Protein AF-A0A126Z8L0-F1 (afdb_monomer)

pLDDT: mean 78.31, std 16.13, range [42.09, 96.94]

Foldseek 3Di:
DDDPPDDDPPPDDDDDDQDCLPPVSVVVLLVVLQVLLVVLQVVLVVQCPDPDRPNVSSVVSNVSSVVSVVVSVVSVVVSVVVVDPPPPPDPPDPDD

Structure (mmCIF, N/CA/C/O backbone):
data_AF-A0A126Z8L0-F1
#
_entry.id   AF-A0A126Z8L0-F1
#
loop_
_atom_site.group_PDB
_atom_site.id
_atom_site.type_symbol
_atom_site.label_atom_id
_atom_site.label_alt_id
_atom_site.label_comp_id
_atom_site.label_asym_id
_atom_site.label_entity_id
_atom_site.label_seq_id
_atom_site.pdbx_PDB_ins_code
_atom_site.Cartn_x
_atom_site.Cartn_y
_atom_site.Cartn_z
_atom_site.occupancy
_atom_site.B_iso_or_equiv
_atom_site.auth_seq_id
_atom_site.auth_comp_id
_atom_site.auth_asym_id
_atom_site.auth_atom_id
_atom_site.pdbx_PDB_model_num
ATOM 1 N N . MET A 1 1 ? -57.694 -9.943 -5.881 1.00 42.09 1 MET A N 1
ATOM 2 C CA . MET A 1 1 ? -56.689 -10.547 -6.780 1.00 42.09 1 MET A CA 1
ATOM 3 C C . MET A 1 1 ? -55.327 -10.159 -6.235 1.00 42.09 1 MET A C 1
ATOM 5 O O . MET A 1 1 ? -55.179 -9.039 -5.770 1.00 42.09 1 MET A O 1
ATOM 9 N N . THR A 1 2 ? -54.454 -11.149 -6.119 1.00 45.84 2 THR A N 1
ATOM 10 C CA . THR A 1 2 ? -53.256 -11.229 -5.273 1.00 45.84 2 THR A CA 1
ATOM 11 C C . THR A 1 2 ? -52.107 -10.315 -5.693 1.00 45.84 2 THR A C 1
ATOM 13 O O . THR A 1 2 ? -51.948 -10.005 -6.869 1.00 45.84 2 THR A O 1
ATOM 16 N N . SER A 1 3 ? -51.327 -9.934 -4.679 1.00 48.28 3 SER A N 1
ATOM 17 C CA . SER A 1 3 ? -50.079 -9.176 -4.690 1.00 48.28 3 SER A CA 1
ATOM 18 C C . SER A 1 3 ? -49.138 -9.517 -5.842 1.00 48.28 3 SER A C 1
ATOM 20 O O . SER A 1 3 ? -48.756 -10.672 -6.018 1.00 48.28 3 SER A O 1
ATOM 22 N N . THR A 1 4 ? -48.677 -8.491 -6.551 1.00 51.16 4 THR A N 1
ATOM 23 C CA . THR A 1 4 ? -47.422 -8.536 -7.304 1.00 51.16 4 THR A CA 1
ATOM 24 C C . THR A 1 4 ? -46.269 -8.338 -6.318 1.00 51.16 4 THR A C 1
ATOM 26 O O . THR A 1 4 ? -45.790 -7.222 -6.124 1.00 51.16 4 THR A O 1
ATOM 29 N N . ASN A 1 5 ? -45.881 -9.419 -5.638 1.00 59.72 5 ASN A N 1
ATOM 30 C CA . ASN A 1 5 ? -44.558 -9.532 -5.029 1.00 59.72 5 ASN A CA 1
ATOM 31 C C . ASN A 1 5 ? -43.576 -9.844 -6.156 1.00 59.72 5 ASN A C 1
ATOM 33 O O . ASN A 1 5 ? -43.448 -11.004 -6.524 1.00 59.72 5 ASN A O 1
ATOM 37 N N . ASP A 1 6 ? -42.933 -8.826 -6.715 1.00 64.81 6 ASP A N 1
ATOM 38 C CA . ASP A 1 6 ? -41.743 -9.013 -7.546 1.00 64.81 6 ASP A CA 1
ATOM 39 C C . ASP A 1 6 ? -41.007 -7.674 -7.666 1.00 64.81 6 ASP A C 1
ATOM 41 O O . ASP A 1 6 ? -41.290 -6.846 -8.528 1.00 64.81 6 ASP A O 1
ATOM 45 N N . VAL A 1 7 ? -40.094 -7.431 -6.731 1.00 58.16 7 VAL A N 1
ATOM 46 C CA . VAL A 1 7 ? -38.918 -6.591 -6.967 1.00 58.16 7 VAL A CA 1
ATOM 47 C C . VAL A 1 7 ? -37.778 -7.254 -6.215 1.00 58.16 7 VAL A C 1
ATOM 49 O O . VAL A 1 7 ? -37.576 -7.0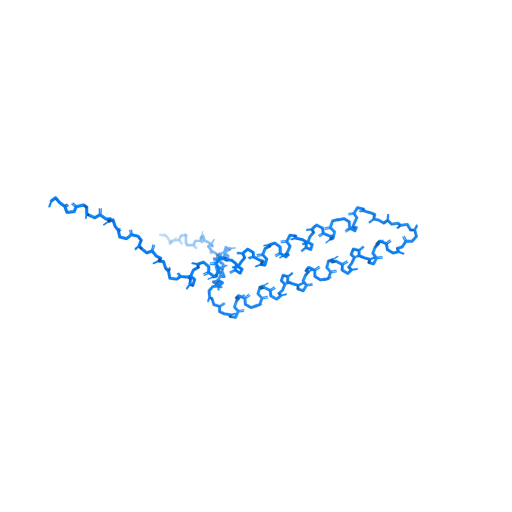31 -5.025 1.00 58.16 7 VAL A O 1
ATOM 52 N N . ASN A 1 8 ? -37.105 -8.150 -6.933 1.00 54.84 8 ASN A N 1
ATOM 53 C CA . ASN A 1 8 ? -35.760 -8.621 -6.642 1.00 54.84 8 ASN A CA 1
ATOM 54 C C . ASN A 1 8 ? -34.879 -7.464 -6.152 1.00 54.84 8 ASN A C 1
ATOM 56 O O . ASN A 1 8 ? -34.470 -6.623 -6.950 1.00 54.84 8 ASN A O 1
ATOM 60 N N . ASP A 1 9 ? -34.548 -7.472 -4.863 1.00 56.16 9 ASP A N 1
ATOM 61 C CA . ASP A 1 9 ? -33.425 -6.724 -4.282 1.00 56.16 9 ASP A CA 1
ATOM 62 C C . ASP A 1 9 ? -32.245 -7.687 -4.011 1.00 56.16 9 ASP A C 1
ATOM 64 O O . ASP A 1 9 ? -31.484 -7.552 -3.061 1.00 56.16 9 ASP A O 1
ATOM 68 N N . GLU A 1 10 ? -32.117 -8.735 -4.836 1.00 56.81 10 GLU A N 1
ATOM 69 C CA . GLU A 1 10 ? -31.116 -9.813 -4.721 1.00 56.81 10 GLU A CA 1
ATOM 70 C C . GLU A 1 10 ? -29.818 -9.515 -5.500 1.00 56.81 10 GLU A C 1
ATOM 72 O O . GLU A 1 10 ? -29.139 -10.425 -5.971 1.00 56.81 10 GLU A O 1
ATOM 77 N N . GLY A 1 11 ? -29.480 -8.241 -5.714 1.00 59.06 11 GLY A N 1
ATOM 78 C CA . GLY A 1 11 ? -28.465 -7.877 -6.711 1.00 59.06 11 GLY A CA 1
ATOM 79 C C . GLY A 1 11 ? -27.287 -7.044 -6.231 1.00 59.06 11 GLY A C 1
ATOM 80 O O . GLY A 1 11 ? -26.263 -7.034 -6.911 1.00 59.06 11 GLY A O 1
ATOM 81 N N . ASN A 1 12 ? -27.397 -6.340 -5.104 1.00 60.78 12 ASN A N 1
ATOM 82 C CA . ASN A 1 12 ? -26.300 -5.507 -4.624 1.00 60.78 12 ASN A CA 1
ATOM 83 C C . ASN A 1 12 ? -25.714 -6.137 -3.359 1.00 60.78 12 ASN A C 1
ATOM 85 O O . ASN A 1 12 ? -26.325 -5.998 -2.296 1.00 60.78 12 ASN A O 1
ATOM 89 N N . PRO A 1 13 ? -24.578 -6.860 -3.434 1.00 67.69 13 PRO A N 1
ATOM 90 C CA . PRO A 1 13 ? -23.915 -7.294 -2.217 1.00 67.69 13 PRO A CA 1
ATOM 91 C C . PRO A 1 13 ? -23.655 -6.046 -1.377 1.00 67.69 13 PRO A C 1
ATOM 93 O O . PRO A 1 13 ? -23.075 -5.072 -1.864 1.00 67.69 13 PRO A O 1
ATOM 96 N N . ALA A 1 14 ? -24.146 -6.049 -0.136 1.00 71.62 14 ALA A N 1
ATOM 97 C CA . ALA A 1 14 ? -23.881 -4.956 0.783 1.00 71.62 14 ALA A CA 1
ATOM 98 C C . ALA A 1 14 ? -22.363 -4.711 0.811 1.00 71.62 14 ALA A C 1
ATOM 100 O O . ALA A 1 14 ? -21.600 -5.685 0.839 1.00 71.62 14 ALA A O 1
ATOM 101 N N . PRO A 1 15 ? -21.909 -3.447 0.760 1.00 68.44 15 PRO A N 1
ATOM 102 C CA . PRO A 1 15 ? -20.486 -3.155 0.777 1.00 68.44 15 PRO A CA 1
ATOM 103 C C . PRO A 1 15 ? -19.869 -3.786 2.027 1.00 68.44 15 PRO A C 1
ATOM 105 O O . PRO A 1 15 ? -20.282 -3.493 3.150 1.00 68.44 15 PRO A O 1
ATOM 108 N N . VAL A 1 16 ? -18.901 -4.681 1.827 1.00 77.44 16 VAL A N 1
ATOM 109 C CA . VAL A 1 16 ? -18.129 -5.257 2.927 1.00 77.44 16 VAL A CA 1
ATOM 110 C C . VAL A 1 16 ? -17.156 -4.182 3.390 1.00 77.44 16 VAL A C 1
ATOM 112 O O . VAL A 1 16 ? -16.242 -3.805 2.657 1.00 77.44 16 VAL A O 1
ATOM 115 N N . LEU A 1 17 ? -17.381 -3.658 4.593 1.00 79.38 17 LEU A N 1
ATOM 116 C CA . LEU A 1 17 ? -16.443 -2.755 5.245 1.00 79.38 17 LEU A CA 1
ATOM 117 C C . LEU A 1 17 ? -15.343 -3.593 5.887 1.00 79.38 17 LEU A C 1
ATOM 119 O O . LEU A 1 17 ? -15.616 -4.430 6.746 1.00 79.38 17 LEU A O 1
ATOM 123 N N . LEU A 1 18 ? -14.110 -3.373 5.444 1.00 81.12 18 LEU A N 1
ATOM 124 C CA . LEU A 1 18 ? -12.942 -3.975 6.061 1.00 81.12 18 LEU A CA 1
ATOM 125 C C . LEU A 1 18 ? -12.505 -3.104 7.240 1.00 81.12 18 LEU A C 1
ATOM 127 O O . LEU A 1 18 ? -12.150 -1.941 7.051 1.00 81.12 18 LEU A O 1
ATOM 131 N N . ASP A 1 19 ? -12.547 -3.665 8.444 1.00 84.94 19 ASP A N 1
ATOM 132 C CA . ASP A 1 19 ? -12.050 -2.999 9.643 1.00 84.94 19 ASP A CA 1
ATOM 133 C C . ASP A 1 19 ? -10.545 -3.238 9.771 1.00 84.94 19 ASP A C 1
ATOM 135 O O . ASP A 1 19 ? -10.107 -4.331 10.111 1.00 84.94 19 ASP A O 1
ATOM 139 N N . LEU A 1 20 ? -9.752 -2.210 9.477 1.00 87.06 20 LEU A N 1
ATOM 140 C CA . LEU A 1 20 ? -8.295 -2.274 9.595 1.00 87.06 20 LEU A CA 1
ATOM 141 C C . LEU A 1 20 ? -7.801 -2.091 11.037 1.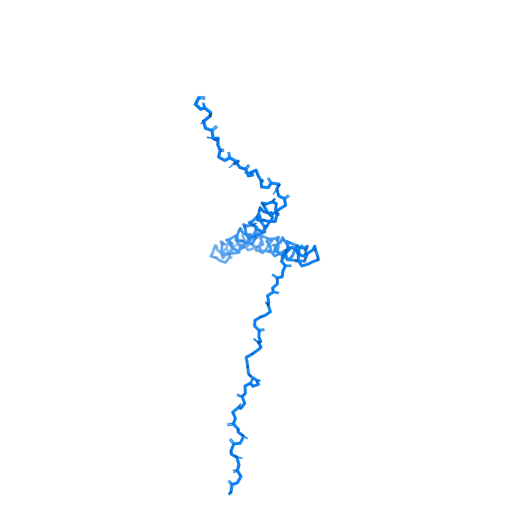00 87.06 20 LEU A C 1
ATOM 143 O O . LEU A 1 20 ? -6.596 -2.104 11.254 1.00 87.06 20 LEU A O 1
ATOM 147 N N . THR A 1 21 ? -8.692 -1.916 12.019 1.00 86.31 21 THR A N 1
ATOM 148 C CA . THR A 1 21 ? -8.326 -2.030 13.441 1.00 86.31 21 THR A CA 1
ATOM 149 C C . THR A 1 21 ? -8.284 -3.483 13.917 1.00 86.31 21 THR A C 1
ATOM 151 O O . THR A 1 21 ? -7.713 -3.756 14.969 1.00 86.31 21 THR A O 1
ATOM 154 N N . ASP A 1 22 ? -8.838 -4.423 13.141 1.00 89.56 22 ASP A N 1
ATOM 155 C CA . ASP A 1 22 ? -8.604 -5.851 13.341 1.00 89.56 22 ASP A CA 1
ATOM 156 C C . ASP A 1 22 ? -7.181 -6.217 12.894 1.00 89.56 22 ASP A C 1
ATOM 158 O O . ASP A 1 22 ? -6.804 -6.005 11.737 1.00 89.56 22 ASP A O 1
ATOM 162 N N . ASP A 1 23 ? -6.404 -6.806 13.805 1.00 87.38 23 ASP A N 1
ATOM 163 C CA . ASP A 1 23 ? -4.996 -7.151 13.580 1.00 87.38 23 ASP A CA 1
ATOM 164 C C . ASP A 1 23 ? -4.787 -8.060 12.356 1.00 87.38 23 ASP A C 1
ATOM 166 O O . ASP A 1 23 ? -3.789 -7.921 11.646 1.00 87.38 23 ASP A O 1
ATOM 170 N N . ASN A 1 24 ? -5.716 -8.985 12.072 1.00 90.44 24 ASN A N 1
ATOM 171 C CA . ASN A 1 24 ? -5.581 -9.891 10.930 1.00 90.44 24 ASN A CA 1
ATOM 172 C C . ASN A 1 24 ? -5.863 -9.161 9.618 1.00 90.44 24 ASN A C 1
ATOM 174 O O . ASN A 1 24 ? -5.118 -9.333 8.654 1.00 90.44 24 ASN A O 1
ATOM 178 N N . ALA A 1 25 ? -6.920 -8.347 9.569 1.00 89.38 25 ALA A N 1
ATOM 179 C CA . ALA A 1 25 ? -7.235 -7.538 8.394 1.00 89.38 25 ALA A CA 1
ATOM 180 C C . ALA A 1 25 ? -6.114 -6.533 8.094 1.00 89.38 25 ALA A C 1
ATOM 182 O O . ALA A 1 25 ? -5.664 -6.434 6.950 1.00 89.38 25 ALA A O 1
ATOM 183 N N . TYR A 1 26 ? -5.616 -5.849 9.126 1.00 91.38 26 TYR A N 1
ATOM 184 C CA . TYR A 1 26 ? -4.457 -4.968 9.039 1.00 91.38 26 TYR A CA 1
ATOM 185 C C . TYR A 1 26 ? -3.233 -5.694 8.478 1.00 91.38 26 TYR A C 1
ATOM 187 O O . TYR A 1 26 ? -2.647 -5.249 7.487 1.00 91.38 26 TYR A O 1
ATOM 195 N N . TYR A 1 27 ? -2.867 -6.832 9.072 1.00 92.31 27 TYR A N 1
ATOM 196 C CA . TYR A 1 27 ? -1.684 -7.583 8.669 1.00 92.31 27 TYR A CA 1
ATOM 197 C C . TYR A 1 27 ? -1.789 -8.080 7.224 1.00 92.31 27 TYR A C 1
ATOM 199 O O . TYR A 1 27 ? -0.863 -7.902 6.439 1.00 92.31 27 TYR A O 1
ATOM 207 N N . VAL A 1 28 ? -2.933 -8.650 6.838 1.00 94.88 28 VAL A N 1
ATOM 208 C CA . VAL A 1 28 ? -3.133 -9.180 5.482 1.00 94.88 28 VAL A CA 1
ATOM 209 C C . VAL A 1 28 ? -3.049 -8.070 4.437 1.00 94.88 28 VAL A C 1
ATOM 211 O O . VAL A 1 28 ? -2.388 -8.249 3.415 1.00 94.88 28 VAL A O 1
ATOM 214 N N . ILE A 1 29 ? -3.684 -6.920 4.677 1.00 93.62 29 ILE A N 1
ATOM 215 C CA . ILE A 1 29 ? -3.666 -5.811 3.716 1.00 93.62 29 ILE A CA 1
ATOM 216 C C . ILE A 1 29 ? -2.285 -5.168 3.623 1.00 93.62 29 ILE A C 1
ATOM 218 O O . ILE A 1 29 ? -1.803 -4.924 2.518 1.00 93.62 29 ILE A O 1
ATOM 222 N N . THR A 1 30 ? -1.629 -4.908 4.754 1.00 94.62 30 THR A N 1
ATOM 223 C CA . THR A 1 30 ? -0.291 -4.297 4.747 1.00 94.62 30 THR A CA 1
ATOM 224 C C . THR A 1 30 ? 0.750 -5.220 4.113 1.00 94.62 30 THR A C 1
ATOM 226 O O . THR A 1 30 ? 1.574 -4.743 3.330 1.00 94.62 30 THR A O 1
ATOM 229 N N . GLN A 1 31 ? 0.661 -6.533 4.353 1.00 96.31 31 GLN A N 1
ATOM 230 C CA . GLN A 1 31 ? 1.497 -7.532 3.689 1.00 96.31 31 GLN A CA 1
ATOM 231 C C . GLN A 1 31 ? 1.232 -7.572 2.180 1.00 96.31 31 GLN A C 1
ATOM 233 O O . GLN A 1 31 ? 2.173 -7.470 1.401 1.00 96.31 31 GLN A O 1
ATOM 238 N N . ALA A 1 32 ? -0.034 -7.640 1.754 1.00 95.44 32 ALA A N 1
ATOM 239 C CA . ALA A 1 32 ? -0.383 -7.681 0.334 1.00 95.44 32 ALA A CA 1
ATOM 240 C C . ALA A 1 32 ? 0.091 -6.430 -0.429 1.00 95.44 32 ALA A C 1
ATOM 242 O O . ALA A 1 32 ? 0.544 -6.537 -1.567 1.00 95.44 32 ALA A O 1
ATOM 243 N N . LEU A 1 33 ? 0.019 -5.248 0.195 1.00 96.00 33 LEU A N 1
ATOM 244 C CA . LEU A 1 33 ? 0.545 -4.007 -0.381 1.00 96.00 33 LEU A CA 1
ATOM 245 C C . LEU A 1 33 ? 2.072 -4.037 -0.513 1.00 96.00 33 LEU A C 1
ATOM 247 O O . LEU A 1 33 ? 2.599 -3.604 -1.538 1.00 96.00 33 LEU A O 1
ATOM 251 N N . SER A 1 34 ? 2.775 -4.571 0.490 1.00 96.12 34 SER A N 1
ATOM 252 C CA . SER A 1 34 ? 4.234 -4.713 0.448 1.00 96.12 34 SER A CA 1
ATOM 253 C C . SER A 1 34 ? 4.678 -5.707 -0.629 1.00 96.12 34 SER A C 1
ATOM 255 O O . SER A 1 34 ? 5.559 -5.396 -1.433 1.00 96.12 34 SER A O 1
ATOM 257 N N . ASP A 1 35 ? 4.018 -6.864 -0.709 1.00 96.94 35 ASP A N 1
ATOM 258 C CA . ASP A 1 35 ? 4.296 -7.889 -1.719 1.00 96.94 35 ASP A CA 1
ATOM 259 C C . ASP A 1 35 ? 4.047 -7.343 -3.130 1.00 96.94 35 ASP A C 1
ATOM 261 O O . ASP A 1 35 ? 4.887 -7.492 -4.019 1.00 96.94 35 ASP A O 1
ATOM 265 N N . PHE A 1 36 ? 2.934 -6.629 -3.330 1.00 95.31 36 PHE A N 1
ATOM 266 C CA . PHE A 1 36 ? 2.628 -5.986 -4.605 1.00 95.31 36 PHE A CA 1
ATOM 267 C C . PHE A 1 36 ? 3.690 -4.955 -5.000 1.00 95.31 36 PHE A C 1
ATOM 269 O O . PHE A 1 36 ? 4.129 -4.944 -6.151 1.00 95.31 36 PHE A O 1
ATOM 276 N N . ALA A 1 37 ? 4.131 -4.104 -4.068 1.00 95.75 37 ALA A N 1
ATOM 277 C CA . ALA A 1 37 ? 5.174 -3.122 -4.345 1.00 95.75 37 ALA A CA 1
ATOM 278 C C . ALA A 1 37 ? 6.500 -3.790 -4.735 1.00 95.75 37 ALA A C 1
ATOM 280 O O . ALA A 1 37 ? 7.179 -3.340 -5.663 1.00 95.75 37 ALA A O 1
ATOM 281 N N . HIS A 1 38 ? 6.851 -4.886 -4.061 1.00 94.75 38 HIS A N 1
ATOM 282 C CA . HIS A 1 38 ? 8.040 -5.665 -4.379 1.00 94.75 38 HIS A CA 1
ATOM 283 C C . HIS A 1 38 ? 7.952 -6.298 -5.774 1.00 94.75 38 HIS A C 1
ATOM 285 O O . HIS A 1 38 ? 8.875 -6.145 -6.576 1.00 94.75 38 HIS A O 1
ATOM 291 N N . GLU A 1 39 ? 6.829 -6.942 -6.102 1.00 93.81 39 GLU A N 1
ATOM 292 C CA . GLU A 1 39 ? 6.604 -7.522 -7.430 1.00 93.81 39 GLU A CA 1
ATOM 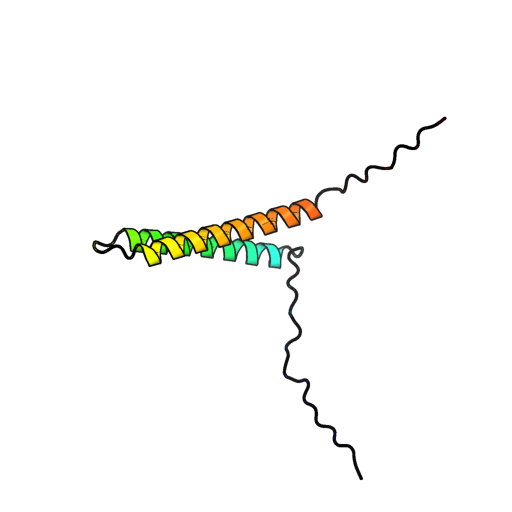293 C C . GLU A 1 39 ? 6.624 -6.468 -8.539 1.00 93.81 39 GLU A C 1
ATOM 295 O O . GLU A 1 39 ? 7.216 -6.689 -9.596 1.00 93.81 39 GLU A O 1
ATOM 300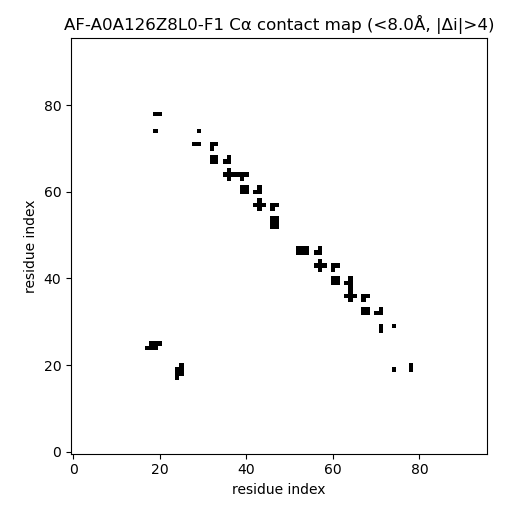 N N . ALA A 1 40 ? 5.974 -5.324 -8.319 1.00 91.94 40 ALA A N 1
ATOM 301 C CA . ALA A 1 40 ? 5.906 -4.251 -9.299 1.00 91.94 40 ALA A CA 1
ATOM 302 C C . ALA A 1 40 ? 7.300 -3.663 -9.583 1.00 91.94 40 ALA A C 1
ATOM 304 O O . ALA A 1 40 ? 7.655 -3.484 -10.748 1.00 91.94 40 ALA A O 1
ATOM 305 N N . ARG A 1 41 ? 8.140 -3.477 -8.553 1.00 91.94 41 ARG A N 1
ATOM 306 C CA . ARG A 1 41 ? 9.547 -3.076 -8.737 1.00 91.94 41 ARG A CA 1
ATOM 307 C C . ARG A 1 41 ? 10.364 -4.132 -9.466 1.00 91.94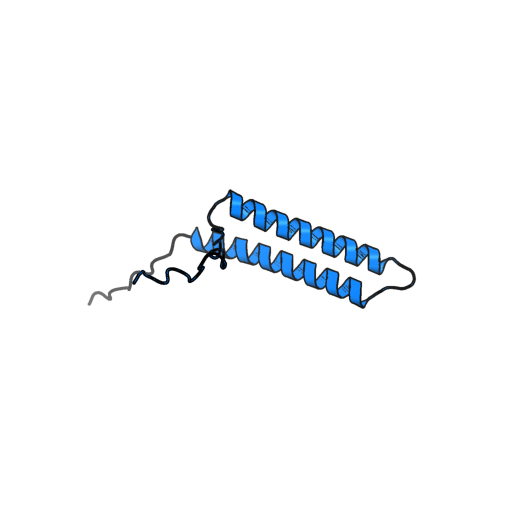 41 ARG A C 1
ATOM 309 O O . ARG A 1 41 ? 11.066 -3.781 -10.407 1.00 91.94 41 ARG A O 1
ATOM 316 N N . GLY A 1 42 ? 10.225 -5.405 -9.096 1.00 90.50 42 GLY A N 1
ATOM 317 C CA . GLY A 1 42 ? 10.908 -6.498 -9.793 1.00 90.50 42 GLY A CA 1
ATOM 318 C C . GLY A 1 42 ? 10.569 -6.524 -11.286 1.00 90.50 42 GLY A C 1
ATOM 319 O O . GLY A 1 42 ? 11.461 -6.578 -12.126 1.00 90.50 42 GLY A O 1
ATOM 320 N N . ARG A 1 43 ? 9.286 -6.361 -11.637 1.00 86.06 43 ARG A N 1
ATOM 321 C CA . ARG A 1 43 ? 8.851 -6.251 -13.040 1.00 86.06 43 ARG A CA 1
ATOM 322 C C . ARG A 1 43 ? 9.445 -5.029 -13.742 1.00 86.06 43 ARG A C 1
ATOM 324 O O . ARG A 1 43 ? 9.831 -5.128 -14.905 1.00 86.06 43 ARG A O 1
ATOM 331 N N . ALA A 1 44 ? 9.504 -3.883 -13.068 1.00 86.19 44 ALA A N 1
ATOM 332 C CA . ALA A 1 44 ? 10.078 -2.664 -13.627 1.00 86.19 44 ALA A CA 1
ATOM 333 C C . ALA A 1 44 ? 11.581 -2.814 -13.920 1.00 86.19 44 ALA A C 1
ATOM 335 O O . ALA A 1 44 ? 12.049 -2.408 -14.985 1.00 86.19 44 ALA A O 1
ATOM 336 N N . GLU A 1 45 ? 12.318 -3.438 -13.000 1.00 86.25 45 GLU A N 1
ATOM 337 C CA . GLU A 1 45 ? 13.742 -3.750 -13.141 1.00 86.25 45 GLU A CA 1
ATOM 338 C C . GLU A 1 45 ? 13.993 -4.748 -14.276 1.00 86.25 45 GLU A C 1
ATOM 340 O O . GLU A 1 45 ? 14.857 -4.504 -15.122 1.00 86.25 45 GLU A O 1
ATOM 345 N N . ASP A 1 46 ? 13.186 -5.810 -14.358 1.00 83.62 46 ASP A N 1
ATOM 346 C CA . ASP A 1 46 ? 13.242 -6.781 -15.451 1.00 83.62 46 ASP A CA 1
ATOM 347 C C . ASP A 1 46 ? 13.040 -6.092 -16.808 1.00 83.62 46 ASP A C 1
ATOM 349 O O . ASP A 1 46 ? 13.812 -6.317 -17.737 1.00 83.62 46 ASP A O 1
ATOM 353 N N . MET A 1 47 ? 12.045 -5.203 -16.924 1.00 78.25 47 MET A N 1
ATOM 354 C CA . MET A 1 47 ? 11.755 -4.456 -18.157 1.00 78.25 47 MET A CA 1
ATOM 355 C C . MET A 1 47 ? 12.851 -3.448 -18.528 1.00 78.25 47 MET A C 1
ATOM 357 O O . MET A 1 47 ? 13.119 -3.240 -19.713 1.00 78.25 47 MET A O 1
ATOM 361 N N . ALA A 1 48 ? 13.514 -2.844 -17.540 1.00 75.69 48 ALA A N 1
ATOM 362 C CA . ALA A 1 48 ? 14.628 -1.924 -17.766 1.00 75.69 48 ALA A CA 1
ATOM 363 C C . ALA A 1 48 ? 15.907 -2.633 -18.258 1.00 75.69 48 ALA A C 1
ATOM 365 O O . ALA A 1 48 ? 16.757 -1.994 -18.880 1.00 75.69 48 ALA A O 1
ATOM 366 N N . GLY A 1 49 ? 16.046 -3.938 -17.996 1.00 69.88 49 GLY A N 1
ATOM 367 C CA . GLY A 1 49 ? 17.210 -4.744 -18.372 1.00 69.88 49 GLY A CA 1
ATOM 368 C C . GLY A 1 49 ? 17.243 -5.245 -19.824 1.00 69.88 49 GLY A C 1
ATOM 369 O O . GLY A 1 49 ? 18.270 -5.783 -20.243 1.00 69.88 49 GLY A O 1
ATOM 370 N N . TYR A 1 50 ? 16.166 -5.090 -20.604 1.00 70.31 50 TYR A N 1
ATOM 371 C CA . TYR A 1 50 ? 16.102 -5.562 -21.997 1.00 70.31 50 TYR A CA 1
ATOM 372 C C . TYR A 1 50 ? 16.658 -4.540 -23.009 1.00 70.31 50 TYR A C 1
ATOM 374 O O . TYR A 1 50 ? 16.486 -3.333 -22.862 1.00 70.31 50 TYR A O 1
ATOM 382 N N . GLU A 1 51 ? 17.287 -5.035 -24.090 1.00 59.91 51 GLU A N 1
ATOM 383 C CA . GLU A 1 51 ? 17.929 -4.235 -25.162 1.00 59.91 51 GLU A CA 1
ATOM 384 C C . GLU A 1 51 ? 16.989 -3.242 -25.873 1.00 59.91 51 GLU A C 1
ATOM 386 O O . GLU A 1 51 ? 17.459 -2.268 -26.465 1.00 59.91 51 GLU A O 1
ATOM 391 N N . ILE A 1 52 ? 15.673 -3.460 -25.805 1.00 63.84 52 ILE A N 1
ATOM 392 C CA . ILE A 1 52 ? 14.659 -2.469 -26.173 1.00 63.84 52 ILE A CA 1
ATOM 393 C C . ILE A 1 52 ? 13.843 -2.184 -24.909 1.00 63.84 52 ILE A C 1
ATOM 395 O O . ILE A 1 52 ? 12.917 -2.940 -24.611 1.00 63.84 52 ILE A O 1
ATOM 399 N N . PRO A 1 53 ? 14.188 -1.140 -24.140 1.00 63.38 53 PRO A N 1
ATOM 400 C CA . PRO A 1 53 ? 13.467 -0.829 -22.920 1.00 63.38 53 PRO A CA 1
ATOM 401 C C . PRO A 1 53 ? 12.064 -0.327 -23.270 1.00 63.38 53 PRO A C 1
ATOM 403 O O . PRO A 1 53 ? 11.909 0.717 -23.912 1.00 63.38 53 PRO A O 1
ATOM 406 N N . ASP A 1 54 ? 11.034 -1.041 -22.813 1.00 71.12 54 ASP A N 1
ATOM 407 C CA . ASP A 1 54 ? 9.693 -0.470 -22.689 1.00 71.12 54 ASP A CA 1
ATOM 408 C C . ASP A 1 54 ? 9.680 0.464 -21.472 1.00 71.12 54 ASP A C 1
ATOM 410 O O . ASP A 1 54 ? 9.270 0.111 -20.366 1.00 71.12 54 ASP A O 1
ATOM 414 N N . ALA A 1 55 ? 10.226 1.663 -21.677 1.00 69.75 55 ALA A N 1
ATOM 415 C CA . ALA A 1 55 ? 10.374 2.670 -20.634 1.00 69.75 55 ALA A CA 1
ATOM 416 C C . ALA A 1 55 ? 9.025 3.158 -20.075 1.00 69.75 55 ALA A C 1
ATOM 418 O O . ALA A 1 55 ? 8.987 3.689 -18.969 1.00 69.75 55 ALA A O 1
ATOM 419 N N . ALA A 1 56 ? 7.931 3.001 -20.829 1.00 76.56 56 ALA A N 1
ATOM 420 C CA . ALA A 1 56 ? 6.598 3.357 -20.359 1.00 76.56 56 ALA A CA 1
ATOM 421 C C . ALA A 1 56 ? 6.069 2.298 -19.381 1.00 76.56 56 ALA A C 1
ATOM 423 O O . ALA A 1 56 ? 5.635 2.651 -18.287 1.00 76.56 56 ALA A O 1
ATOM 424 N N . GLY A 1 57 ? 6.185 1.013 -19.736 1.00 77.56 57 GLY A N 1
ATOM 425 C CA . GLY A 1 57 ? 5.775 -0.091 -18.865 1.00 77.56 57 GLY A CA 1
ATOM 426 C C . GLY A 1 57 ? 6.590 -0.187 -17.571 1.00 77.56 57 GLY A C 1
ATOM 427 O O . GLY A 1 57 ? 6.033 -0.465 -16.508 1.00 77.56 57 GLY A O 1
ATOM 428 N N . SER A 1 58 ? 7.898 0.096 -17.617 1.00 80.62 58 SER A N 1
ATOM 429 C CA . SER A 1 58 ? 8.727 0.112 -16.404 1.00 80.62 58 SER A CA 1
ATOM 430 C C . SER A 1 58 ? 8.407 1.293 -15.485 1.00 80.62 58 SER A C 1
ATOM 432 O O . SER A 1 58 ? 8.349 1.113 -14.270 1.00 80.62 58 SER A O 1
ATOM 434 N N . LEU A 1 59 ? 8.142 2.482 -16.041 1.00 84.31 59 LEU A N 1
ATOM 435 C CA . LEU A 1 59 ? 7.733 3.649 -15.259 1.00 84.31 59 LEU A CA 1
ATOM 436 C C . LEU A 1 59 ? 6.386 3.417 -14.564 1.00 84.31 59 LEU A C 1
ATOM 438 O O . LEU A 1 59 ? 6.282 3.653 -13.365 1.00 84.31 59 LEU A O 1
ATOM 442 N N . GLU A 1 60 ? 5.390 2.896 -15.284 1.00 87.75 60 GLU A N 1
ATOM 443 C CA . GLU A 1 60 ? 4.075 2.574 -14.714 1.00 87.75 60 GLU A CA 1
ATOM 444 C C . GLU A 1 60 ? 4.193 1.560 -13.563 1.00 87.75 60 GLU A C 1
ATOM 446 O O . GLU A 1 60 ? 3.573 1.720 -12.512 1.00 87.75 60 GLU A O 1
ATOM 451 N N . ALA A 1 61 ? 5.047 0.544 -13.712 1.00 87.25 61 ALA A N 1
ATOM 452 C CA . ALA A 1 61 ? 5.293 -0.434 -12.659 1.00 87.25 61 ALA A CA 1
ATOM 453 C C . ALA A 1 61 ? 5.983 0.179 -11.419 1.00 87.25 61 ALA A C 1
ATOM 455 O O . ALA A 1 61 ? 5.614 -0.158 -10.291 1.00 87.25 61 ALA A O 1
ATOM 456 N N . PHE A 1 62 ? 6.925 1.116 -11.592 1.00 88.81 62 PHE A N 1
ATOM 457 C CA . PHE A 1 62 ? 7.501 1.865 -10.467 1.00 88.81 62 PHE A CA 1
ATOM 458 C C . PHE A 1 62 ? 6.465 2.752 -9.766 1.00 88.81 62 PHE A C 1
ATOM 460 O O . PHE A 1 62 ? 6.396 2.749 -8.537 1.00 88.81 62 PHE A O 1
ATOM 467 N N . GLU A 1 63 ? 5.627 3.463 -10.524 1.00 93.06 63 GLU A N 1
ATOM 468 C CA . GLU A 1 63 ? 4.560 4.303 -9.967 1.00 93.06 63 GLU A CA 1
ATOM 469 C C . GLU A 1 63 ? 3.558 3.476 -9.152 1.00 93.06 63 GLU A C 1
ATOM 471 O O . GLU A 1 63 ? 3.194 3.859 -8.039 1.00 93.06 63 GLU A O 1
ATOM 476 N N . LEU A 1 64 ? 3.159 2.305 -9.658 1.00 92.50 64 LEU A N 1
ATOM 477 C CA . LEU A 1 64 ? 2.282 1.382 -8.936 1.00 92.50 64 LEU A CA 1
ATOM 478 C C . LEU A 1 64 ? 2.910 0.887 -7.628 1.00 92.50 64 LEU A C 1
ATOM 480 O O . LEU A 1 64 ? 2.216 0.803 -6.611 1.00 92.50 64 LEU A O 1
ATOM 484 N N . ALA A 1 65 ? 4.212 0.593 -7.629 1.00 93.44 65 ALA A N 1
ATOM 485 C CA . ALA A 1 65 ? 4.914 0.192 -6.417 1.00 93.44 65 ALA A CA 1
ATOM 486 C C . ALA A 1 65 ? 4.932 1.303 -5.358 1.00 93.44 65 ALA A C 1
ATOM 488 O O . ALA A 1 65 ? 4.681 1.047 -4.179 1.00 93.44 65 ALA A O 1
ATOM 489 N N . ASP A 1 66 ? 5.192 2.541 -5.775 1.00 95.38 66 ASP A N 1
ATOM 490 C CA . ASP A 1 66 ? 5.234 3.689 -4.871 1.00 95.38 66 ASP A CA 1
ATOM 491 C C . ASP A 1 66 ? 3.845 4.035 -4.320 1.00 95.38 66 ASP A C 1
ATOM 493 O O . ASP A 1 66 ? 3.709 4.365 -3.139 1.00 95.38 66 ASP A O 1
ATOM 497 N N . VAL A 1 67 ? 2.794 3.896 -5.136 1.00 96.25 67 VAL A N 1
ATOM 498 C CA . VAL A 1 67 ? 1.403 4.028 -4.682 1.00 96.25 67 VAL A CA 1
ATOM 499 C C . VAL A 1 67 ? 1.090 2.993 -3.602 1.00 96.25 67 VAL A C 1
ATOM 501 O O . VAL A 1 67 ? 0.547 3.357 -2.558 1.00 96.25 67 VAL A O 1
ATOM 504 N N . ALA A 1 68 ? 1.460 1.728 -3.809 1.00 94.69 68 ALA A N 1
ATOM 505 C CA . ALA A 1 68 ? 1.203 0.661 -2.846 1.00 94.69 68 ALA A CA 1
ATOM 506 C C . ALA A 1 68 ? 1.950 0.859 -1.515 1.00 94.69 68 ALA A C 1
ATOM 508 O O . ALA A 1 68 ? 1.342 0.715 -0.452 1.00 94.69 68 ALA A O 1
ATOM 509 N N . GLU A 1 69 ? 3.221 1.272 -1.546 1.00 95.44 69 GLU A N 1
ATOM 510 C CA . GLU A 1 69 ? 3.964 1.620 -0.324 1.00 95.44 69 GLU A CA 1
ATOM 511 C C . GLU A 1 69 ? 3.368 2.838 0.390 1.00 95.44 69 GLU A C 1
ATOM 513 O O . GLU A 1 69 ? 3.232 2.838 1.613 1.00 95.44 69 GLU A O 1
ATOM 518 N N . SER A 1 70 ? 2.961 3.864 -0.360 1.00 95.75 70 SER A N 1
ATOM 519 C CA . SER A 1 70 ? 2.306 5.047 0.205 1.00 95.75 70 SER A CA 1
ATOM 520 C C . SER A 1 70 ? 0.990 4.685 0.900 1.00 95.75 70 SER A C 1
ATOM 522 O O . SER A 1 70 ? 0.742 5.117 2.027 1.00 95.75 70 SER A O 1
ATOM 524 N N . LEU A 1 71 ? 0.174 3.826 0.278 1.00 94.25 71 LEU A N 1
ATOM 525 C CA . LEU A 1 71 ? -1.049 3.279 0.870 1.00 94.25 71 LEU A CA 1
ATOM 526 C C . LEU A 1 71 ? -0.756 2.498 2.155 1.00 94.25 71 LEU A C 1
ATOM 528 O O . LEU A 1 71 ? -1.429 2.724 3.161 1.00 94.25 71 LEU A O 1
ATOM 532 N N . ARG A 1 72 ? 0.261 1.628 2.144 1.00 95.62 72 ARG A N 1
ATOM 533 C CA . ARG A 1 72 ? 0.679 0.856 3.323 1.00 95.62 72 ARG A CA 1
ATOM 534 C C . ARG A 1 72 ? 1.048 1.789 4.476 1.00 95.62 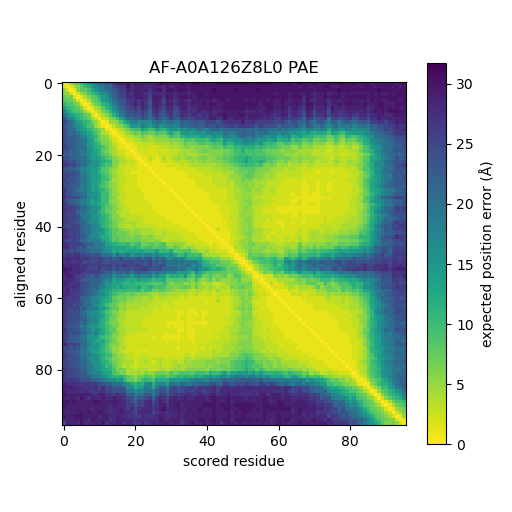72 ARG A C 1
ATOM 536 O O . ARG A 1 72 ? 0.425 1.722 5.529 1.00 95.62 72 ARG A O 1
ATOM 543 N N . LEU A 1 73 ? 1.979 2.716 4.251 1.00 95.06 73 LEU A N 1
ATOM 544 C CA . LEU A 1 73 ? 2.429 3.687 5.257 1.00 95.06 73 LEU A CA 1
ATOM 545 C C . LEU A 1 73 ? 1.284 4.559 5.786 1.00 95.06 73 LEU A C 1
ATOM 547 O O . LEU A 1 73 ? 1.237 4.901 6.970 1.00 95.06 73 LEU A O 1
ATOM 551 N N . HIS A 1 74 ? 0.351 4.934 4.911 1.00 93.56 74 HIS A N 1
ATOM 552 C CA . HIS A 1 74 ? -0.812 5.719 5.295 1.00 93.56 74 HIS A CA 1
ATOM 553 C C . HIS A 1 74 ? -1.742 4.945 6.235 1.00 93.56 74 HIS A C 1
ATOM 555 O O . HIS A 1 74 ? -2.215 5.520 7.216 1.00 93.56 74 HIS A O 1
ATOM 561 N N . ILE A 1 75 ? -1.969 3.654 5.972 1.00 91.75 75 ILE A N 1
ATOM 562 C CA . ILE A 1 75 ? -2.728 2.767 6.862 1.00 91.75 75 ILE A CA 1
ATOM 563 C C . ILE A 1 75 ? -2.029 2.667 8.223 1.00 91.75 75 ILE A C 1
ATOM 565 O O . ILE A 1 75 ? -2.668 2.923 9.239 1.00 91.75 75 ILE A O 1
ATOM 569 N N . GLU A 1 76 ? -0.723 2.387 8.248 1.00 92.69 76 GLU A N 1
ATOM 570 C CA . GLU A 1 76 ? 0.070 2.288 9.488 1.00 92.69 76 GLU A CA 1
ATOM 571 C C . GLU A 1 76 ? -0.046 3.568 10.330 1.00 92.69 76 GLU A C 1
ATOM 573 O O . GLU A 1 76 ? -0.397 3.527 11.507 1.00 92.69 76 GLU A O 1
ATOM 578 N N . THR A 1 77 ? 0.121 4.730 9.690 1.00 91.69 77 THR A N 1
ATOM 579 C CA . THR A 1 77 ? 0.015 6.037 10.356 1.00 91.69 77 THR A CA 1
ATOM 580 C C . THR A 1 77 ? -1.378 6.280 10.944 1.00 91.69 77 THR A C 1
ATOM 582 O O . THR A 1 77 ? -1.504 6.863 12.023 1.00 91.69 77 THR A O 1
ATOM 585 N N . GLN A 1 78 ? -2.442 5.866 10.247 1.00 89.38 78 GLN A N 1
ATOM 586 C CA . GLN A 1 78 ? -3.808 6.011 10.752 1.00 89.38 78 GLN A CA 1
ATOM 587 C C . GLN A 1 78 ? -4.072 5.105 11.960 1.00 89.38 78 GLN A C 1
ATOM 589 O O . GLN A 1 78 ? -4.669 5.566 12.933 1.00 89.38 78 GLN A O 1
ATOM 594 N N . ILE A 1 79 ? -3.604 3.854 11.936 1.00 88.44 79 ILE A N 1
ATOM 595 C CA . ILE A 1 79 ? -3.749 2.922 13.064 1.00 88.44 79 ILE A CA 1
ATOM 596 C C . ILE A 1 79 ? -2.965 3.406 14.290 1.00 88.44 79 ILE A C 1
ATOM 598 O O . ILE A 1 79 ? -3.494 3.400 15.408 1.00 88.44 79 ILE A O 1
ATOM 602 N N . ASP A 1 80 ? -1.757 3.930 14.088 1.00 88.06 80 ASP A N 1
ATOM 603 C CA . ASP A 1 80 ? -0.965 4.539 15.159 1.00 88.06 80 ASP A CA 1
ATOM 604 C C . ASP A 1 80 ? -1.669 5.763 15.762 1.00 88.06 80 ASP A C 1
ATOM 606 O O . ASP A 1 80 ? -1.720 5.926 16.984 1.00 88.06 80 ASP A O 1
ATOM 610 N N . ALA A 1 81 ? -2.265 6.616 14.921 1.00 87.38 81 ALA A N 1
ATOM 611 C CA . ALA A 1 81 ? -3.008 7.793 15.367 1.00 87.38 81 ALA A CA 1
ATOM 612 C C . ALA A 1 81 ? -4.269 7.434 16.173 1.00 87.38 81 ALA A C 1
ATOM 614 O O . ALA A 1 81 ? -4.627 8.165 17.099 1.00 87.38 81 ALA A O 1
ATOM 615 N N . LEU A 1 82 ? -4.924 6.315 15.850 1.00 83.25 82 LEU A N 1
ATOM 616 C CA . LEU A 1 82 ? -6.060 5.782 16.610 1.00 83.25 82 LEU A CA 1
ATOM 617 C C . LEU A 1 82 ? -5.627 5.164 17.948 1.00 83.25 82 LEU A C 1
ATOM 619 O O . LEU A 1 82 ? -6.374 5.233 18.923 1.00 83.25 82 LEU A O 1
ATOM 623 N N . SER A 1 83 ? -4.418 4.603 18.004 1.00 72.75 83 SER A N 1
ATOM 624 C CA . SER A 1 83 ? -3.841 3.985 19.206 1.00 72.75 83 SER A CA 1
ATOM 625 C C . SER A 1 83 ? -3.179 4.996 20.153 1.00 72.75 83 SER A C 1
ATOM 627 O O . SER A 1 83 ? -2.933 4.697 21.325 1.00 72.75 83 SER A O 1
ATOM 629 N N . ALA 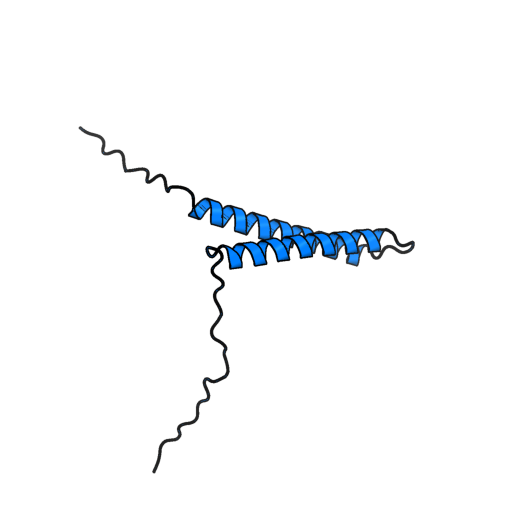A 1 84 ? -2.890 6.210 19.679 1.00 73.31 84 ALA A N 1
ATOM 630 C CA . ALA A 1 84 ? -2.307 7.267 20.491 1.00 73.31 84 ALA A CA 1
ATOM 631 C C . ALA A 1 84 ? -3.312 7.781 21.545 1.00 73.31 84 ALA A C 1
ATOM 633 O O . ALA A 1 84 ? -4.464 8.075 21.215 1.00 73.31 84 ALA A O 1
ATOM 634 N N . PRO A 1 85 ? -2.903 7.974 22.818 1.00 58.38 85 PRO A N 1
ATOM 635 C CA . PRO A 1 85 ? -3.776 8.581 23.810 1.00 58.38 85 PRO A CA 1
ATOM 636 C C . PRO A 1 85 ? -4.119 9.999 23.355 1.00 58.38 85 PRO A C 1
ATOM 638 O O . PRO A 1 85 ? -3.234 10.855 23.250 1.00 58.38 85 PRO A O 1
ATOM 641 N N . GLN A 1 86 ? -5.401 10.260 23.088 1.00 57.16 86 GLN A N 1
ATOM 642 C CA . GLN A 1 86 ? -5.854 11.610 22.785 1.00 57.16 86 GLN A CA 1
ATOM 643 C C . GLN A 1 86 ? -5.501 12.500 23.974 1.00 57.16 86 GLN A C 1
ATOM 645 O O . GLN A 1 86 ? -6.106 12.404 25.042 1.00 57.16 86 GLN A O 1
ATOM 650 N N . LYS A 1 87 ? -4.497 13.369 23.811 1.00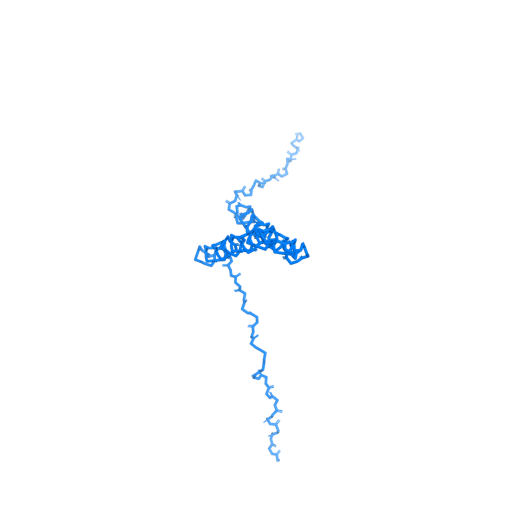 53.03 87 LYS A N 1
ATOM 651 C CA . LYS A 1 87 ? -4.279 14.483 24.731 1.00 53.03 87 LYS A CA 1
ATOM 652 C C . LYS A 1 87 ? -5.496 15.388 24.602 1.00 53.03 87 LYS A C 1
ATOM 654 O O . LYS A 1 87 ? -5.513 16.309 23.791 1.00 53.03 87 LYS A O 1
ATOM 659 N N . THR A 1 88 ? -6.525 15.112 25.393 1.00 53.09 88 THR A N 1
ATOM 660 C CA . THR A 1 88 ? -7.593 16.061 25.661 1.00 53.09 88 THR A CA 1
ATOM 661 C C . THR A 1 88 ? -6.935 17.253 26.341 1.00 53.09 88 THR A C 1
ATOM 663 O O . THR A 1 88 ? -6.668 17.236 27.543 1.00 53.09 88 THR A O 1
ATOM 666 N N . SER A 1 89 ? -6.598 18.270 25.554 1.00 53.91 89 SER A N 1
ATOM 667 C CA . SER A 1 89 ? -6.299 19.601 26.057 1.00 53.91 89 SER A CA 1
ATOM 668 C C . SER A 1 89 ? -7.566 20.099 26.745 1.00 53.91 89 SER A C 1
ATOM 670 O O . SER A 1 89 ? -8.474 20.611 26.095 1.00 53.91 89 SER A O 1
ATOM 672 N N . ALA A 1 90 ? -7.664 19.869 28.055 1.00 58.75 90 ALA A N 1
ATOM 673 C CA . ALA A 1 90 ? -8.691 20.488 28.874 1.00 58.75 90 ALA A CA 1
ATOM 674 C C . ALA A 1 90 ? -8.566 22.017 28.722 1.00 58.75 90 ALA A C 1
ATOM 676 O O . ALA A 1 90 ? -7.441 22.532 28.748 1.00 58.75 90 ALA A O 1
ATOM 677 N N . PRO A 1 91 ? -9.674 22.752 28.529 1.00 50.34 91 PRO A N 1
ATOM 678 C CA . PRO A 1 91 ? -9.625 24.204 28.472 1.00 50.34 91 PRO A CA 1
ATOM 679 C C . PRO A 1 91 ? -9.070 24.720 29.802 1.00 50.34 91 PRO A C 1
ATOM 681 O O . PRO A 1 91 ? -9.580 24.383 30.868 1.00 50.34 91 PRO A O 1
ATOM 684 N N . GLN A 1 92 ? -7.995 25.510 29.744 1.00 55.91 92 GLN A N 1
ATOM 685 C CA . GLN A 1 92 ? -7.498 26.232 30.909 1.00 55.91 92 GLN A CA 1
ATOM 686 C C . GLN A 1 92 ? -8.563 27.255 31.316 1.00 55.91 92 GLN A C 1
ATOM 688 O O . GLN A 1 92 ? -8.614 28.356 30.764 1.00 55.91 92 GLN A O 1
ATOM 693 N N . GLU A 1 93 ? -9.424 26.894 32.267 1.00 51.88 93 GLU A N 1
ATOM 694 C CA . GLU A 1 93 ? -10.175 27.879 33.036 1.00 51.88 93 GLU A CA 1
ATOM 695 C C . GLU A 1 93 ? -9.153 28.777 33.738 1.00 51.88 93 GLU A C 1
ATOM 697 O O . GLU A 1 93 ? -8.417 28.357 34.632 1.00 51.88 93 GLU A O 1
ATOM 702 N N . LYS A 1 94 ? -9.059 30.023 33.268 1.00 52.69 94 LYS A N 1
ATOM 703 C CA . LYS A 1 94 ? -8.425 31.104 34.015 1.00 52.69 94 LYS A CA 1
ATOM 704 C C . LYS A 1 94 ? -9.194 31.252 35.325 1.00 52.69 94 LYS A C 1
ATOM 706 O O . LYS A 1 94 ? -10.323 31.728 35.307 1.00 52.69 94 LYS A O 1
ATOM 711 N N . SER A 1 95 ? -8.584 30.853 36.436 1.00 54.44 95 SER A N 1
ATOM 712 C CA . SER A 1 95 ? -9.009 31.321 37.753 1.00 54.44 95 SER A CA 1
ATOM 713 C C . SER A 1 95 ? -8.756 32.828 37.837 1.00 54.44 95 SER A C 1
ATOM 715 O O . SER A 1 95 ? -7.627 33.275 37.616 1.00 54.44 95 SER A O 1
ATOM 717 N N . GLU A 1 96 ? -9.832 33.577 38.078 1.00 57.12 96 GLU A N 1
ATOM 718 C CA . GLU A 1 96 ? -9.827 34.979 38.525 1.00 57.12 96 GLU A CA 1
ATOM 719 C C . GLU A 1 96 ? -9.177 35.148 39.903 1.00 57.12 96 GLU A C 1
ATOM 721 O O . GLU A 1 96 ? -9.301 34.226 40.746 1.00 57.12 96 GLU A O 1
#

Secondary structure (DSSP, 8-state):
----------S-PPP----TTSHHHHHHHHHHHHHHHHHHHHHHHHHHTSSS--HHHHHHHHHHHHHHHHHHHHHHHHHHHHHS------------

Nearest PDB structures (foldseek):
  1z6o-assembly1_M  TM=5.691E-01  e=2.513E+00  Trichoplusia ni

Mean predicted aligned error: 13.04 Å

Sequence (96 aa):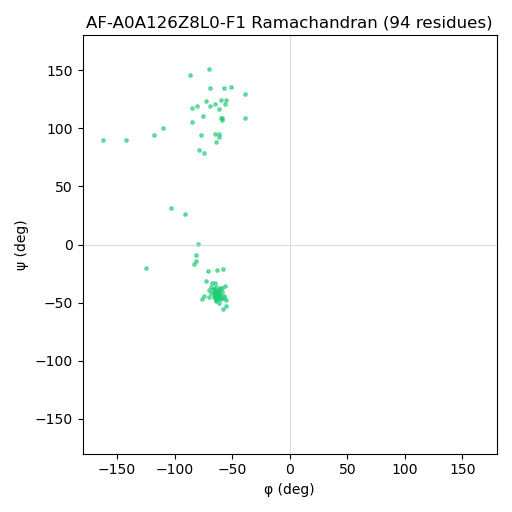
MTSTNDVNDEGNPAPVLLDLTDDNAYYVITQALSDFAHEARGRAEDMAGYEIPDAAGSLEAFELADVAESLRLHIETQIDALSAPQKTSAPQEKSE

Solvent-accessible surface area (backbone atoms only — not comparable to full-atom values): 5808 Å² total; per-residue (Å²): 136,82,82,87,84,77,77,86,80,87,78,70,79,73,84,82,79,82,58,61,85,40,69,65,52,32,49,53,51,43,49,52,26,50,53,49,20,52,52,25,39,51,52,16,54,58,35,63,70,41,99,72,54,50,62,64,63,21,49,53,24,42,53,52,16,52,50,28,46,51,53,35,54,50,51,53,53,51,53,51,60,70,70,46,83,78,77,74,77,70,80,81,78,78,81,129

Radius of gyration: 24.26 Å; Cα contacts (8 Å, |Δi|>4): 52; chains: 1; bounding box: 75×46×65 Å